Protein AF-A0A839IZJ7-F1 (afdb_monomer_lite)

InterPro domains:
  IPR011763 Acetyl-coenzyme A carboxyltransferase, C-terminal [PS50989] (2-110)
  IPR029045 ClpP/crotonase-like domain superfamily [SSF52096] (12-110)
  IPR034733 Acetyl-coenzyme A carboxylase carboxyl transferase subunit beta [PF01039] (9-110)
  IPR051047 Acyl-CoA Carboxylase Beta Subunit [PTHR43842] (7-110)

pLDDT: mean 93.61, std 7.66, range [45.16, 98.75]

Foldseek 3Di:
DDDDDDDQVQPVCQCDPDVLDFGFVVSVVCSQFDHPFWDWDPCVWPVQWTWTWGHHPNAIAIEIEGGCVPPHSADEPRSCVVVVVRVVVCVVVVHHYDYYDDYPYHDDDD

Structure (mmCIF, N/CA/C/O backbone):
data_AF-A0A839IZJ7-F1
#
_entry.id   AF-A0A839IZJ7-F1
#
loop_
_atom_site.group_PDB
_atom_site.id
_atom_site.type_symbol
_atom_site.label_atom_id
_atom_site.label_alt_id
_atom_site.label_comp_id
_atom_site.label_asym_id
_atom_site.label_entity_id
_atom_site.label_seq_id
_atom_site.pdbx_PDB_ins_code
_atom_site.Cartn_x
_atom_site.Cartn_y
_atom_site.Cartn_z
_atom_site.occupancy
_atom_site.B_iso_or_equiv
_atom_site.auth_seq_id
_atom_site.auth_comp_id
_atom_site.auth_asym_id
_atom_site.auth_atom_id
_atom_site.pdbx_PDB_model_num
ATOM 1 N N . TYR A 1 1 ? -19.336 -1.640 15.349 1.00 62.22 1 TYR A N 1
ATOM 2 C CA . TYR A 1 1 ? -19.255 -2.152 13.976 1.00 62.22 1 TYR A CA 1
ATOM 3 C C . TYR A 1 1 ? -20.276 -3.258 13.886 1.00 62.22 1 TYR A C 1
ATOM 5 O O . TYR A 1 1 ? -20.143 -4.237 14.617 1.00 62.22 1 TYR A O 1
ATOM 13 N N . GLU A 1 2 ? -21.334 -3.026 13.125 1.00 71.06 2 GLU A N 1
ATOM 14 C CA . GLU A 1 2 ? -22.333 -4.044 12.810 1.00 71.06 2 GLU A CA 1
ATOM 15 C C . GLU A 1 2 ? -21.932 -4.652 11.467 1.00 71.06 2 GLU A C 1
ATOM 17 O O . GLU A 1 2 ? -21.450 -3.939 10.590 1.00 71.06 2 GLU A O 1
ATOM 22 N N . ILE A 1 3 ? -22.000 -5.979 11.364 1.00 77.44 3 ILE A N 1
ATOM 23 C CA . ILE A 1 3 ? -21.635 -6.686 10.136 1.00 77.44 3 ILE A CA 1
ATOM 24 C C . ILE A 1 3 ? -22.841 -6.589 9.211 1.00 77.44 3 ILE A C 1
ATOM 26 O O . ILE A 1 3 ? -23.864 -7.221 9.471 1.00 77.44 3 ILE A O 1
ATOM 30 N N . GLU A 1 4 ? -22.703 -5.801 8.156 1.00 83.31 4 GLU A N 1
ATOM 31 C CA . GLU A 1 4 ? -23.702 -5.617 7.108 1.00 83.31 4 GLU A CA 1
ATOM 32 C C . GLU A 1 4 ? -23.033 -5.748 5.737 1.00 83.31 4 GLU A C 1
ATOM 34 O O . GLU A 1 4 ? -21.807 -5.654 5.622 1.00 83.31 4 GLU A O 1
ATOM 39 N N . ASP A 1 5 ? -23.840 -5.974 4.701 1.00 83.44 5 ASP A N 1
ATOM 40 C CA . ASP A 1 5 ? -23.353 -5.939 3.326 1.00 83.44 5 ASP A CA 1
ATOM 41 C C . ASP A 1 5 ? -23.027 -4.491 2.952 1.00 83.44 5 ASP A C 1
ATOM 43 O O . ASP A 1 5 ? -23.908 -3.638 2.827 1.00 83.44 5 ASP A O 1
ATOM 47 N N . GLU A 1 6 ? -21.740 -4.215 2.778 1.00 84.75 6 GLU A N 1
ATOM 48 C CA . GLU A 1 6 ? -21.238 -2.898 2.421 1.00 84.75 6 GLU A CA 1
ATOM 49 C C . GLU A 1 6 ? -20.805 -2.879 0.953 1.00 84.75 6 GLU A C 1
ATOM 51 O O . GLU A 1 6 ? -19.957 -3.664 0.525 1.00 84.75 6 GLU A O 1
ATOM 56 N N . VAL A 1 7 ? -21.379 -1.959 0.176 1.00 89.19 7 VAL A N 1
ATOM 57 C CA . VAL A 1 7 ? -21.048 -1.769 -1.240 1.00 89.19 7 VAL A CA 1
ATOM 58 C C . VAL A 1 7 ? -20.359 -0.423 -1.419 1.00 89.19 7 VAL A C 1
ATOM 60 O O . VAL A 1 7 ? -20.806 0.601 -0.902 1.00 89.19 7 VAL A O 1
ATOM 63 N N . ARG A 1 8 ? -19.252 -0.424 -2.164 1.00 89.50 8 ARG A N 1
ATOM 64 C CA . ARG A 1 8 ? -18.468 0.771 -2.487 1.00 89.50 8 ARG A CA 1
ATOM 65 C C . ARG A 1 8 ? -18.495 0.993 -3.993 1.00 89.50 8 ARG A C 1
ATOM 67 O O . ARG A 1 8 ? -17.544 0.643 -4.684 1.00 89.50 8 ARG A O 1
ATOM 74 N N . ASP A 1 9 ? -19.573 1.598 -4.490 1.00 90.81 9 ASP A N 1
ATOM 75 C CA . ASP A 1 9 ? -19.783 1.815 -5.932 1.00 90.81 9 ASP A CA 1
ATOM 76 C C . ASP A 1 9 ? -18.605 2.536 -6.603 1.00 90.81 9 ASP A C 1
ATOM 78 O O . ASP A 1 9 ? -18.254 2.219 -7.735 1.00 90.81 9 ASP A O 1
ATOM 82 N N . VAL A 1 10 ? -17.936 3.435 -5.868 1.00 87.44 10 VAL A N 1
ATOM 83 C CA . VAL A 1 10 ? -16.735 4.171 -6.306 1.00 87.44 10 VAL A CA 1
ATOM 84 C C . VAL A 1 10 ? -15.575 3.268 -6.750 1.00 87.44 10 VAL A C 1
ATOM 86 O O . VAL A 1 10 ? -14.743 3.696 -7.543 1.00 87.44 10 VAL A O 1
ATOM 89 N N . LEU A 1 11 ? -15.513 2.022 -6.271 1.00 92.94 11 LEU A N 1
ATOM 90 C CA . LEU A 1 11 ? -14.468 1.066 -6.644 1.00 92.94 11 LEU A CA 1
ATOM 91 C C . LEU A 1 11 ? -14.795 0.276 -7.920 1.00 92.94 11 LEU A C 1
ATOM 93 O O . LEU A 1 11 ? -13.912 -0.400 -8.441 1.00 92.94 11 LEU A O 1
ATOM 97 N N . SER A 1 12 ? -16.028 0.347 -8.430 1.00 92.75 12 SER A N 1
ATOM 98 C CA . SER A 1 12 ? -16.485 -0.496 -9.549 1.00 92.75 12 SER A CA 1
ATOM 99 C C . SER A 1 12 ? -15.743 -0.209 -10.855 1.00 92.75 12 SER A C 1
ATOM 101 O O . SER A 1 12 ? -15.480 -1.131 -11.620 1.00 92.75 12 SER A O 1
ATOM 103 N N . ASP A 1 13 ? -15.362 1.053 -11.071 1.00 91.88 13 ASP A N 1
ATOM 104 C CA . ASP A 1 13 ? -14.785 1.539 -12.331 1.00 91.88 13 ASP A CA 1
ATOM 105 C C . ASP A 1 13 ? -13.318 1.992 -12.185 1.00 91.88 13 ASP A C 1
ATOM 107 O O . ASP A 1 13 ? -12.771 2.664 -13.062 1.00 91.88 13 ASP A O 1
ATOM 111 N N . ILE A 1 14 ? -12.668 1.664 -11.059 1.00 93.81 14 ILE A N 1
ATOM 112 C CA . ILE A 1 14 ? -11.318 2.160 -10.741 1.00 93.81 14 ILE A CA 1
ATOM 113 C C . ILE A 1 14 ? -10.229 1.513 -11.604 1.00 93.81 14 ILE A C 1
ATOM 115 O O . ILE A 1 14 ? -9.239 2.157 -11.952 1.00 93.81 14 ILE A O 1
ATOM 119 N N . VAL A 1 15 ? -10.419 0.241 -11.969 1.00 92.81 15 VAL A N 1
ATOM 120 C CA . VAL A 1 15 ? -9.505 -0.500 -12.841 1.00 92.81 15 VAL A CA 1
ATOM 121 C C . VAL A 1 15 ? -9.874 -0.190 -14.292 1.00 92.81 15 VAL A C 1
ATOM 123 O O . VAL A 1 15 ? -10.980 -0.521 -14.715 1.00 92.81 15 VAL A O 1
ATOM 126 N N . PRO A 1 16 ? -8.980 0.421 -15.088 1.00 93.25 16 PRO A N 1
ATOM 127 C CA . PRO A 1 16 ? -9.306 0.777 -16.461 1.00 93.25 16 PRO A CA 1
ATOM 128 C C . PRO A 1 16 ? -9.445 -0.446 -17.375 1.00 93.25 16 PRO A C 1
ATOM 130 O O . PRO A 1 16 ? -8.646 -1.376 -17.298 1.00 93.25 16 PRO A O 1
ATOM 133 N N . ASP A 1 17 ? -10.356 -0.377 -18.352 1.00 94.06 17 ASP A N 1
ATOM 134 C CA . ASP A 1 17 ? -10.501 -1.417 -19.388 1.00 94.06 17 ASP A CA 1
ATOM 135 C C . ASP A 1 17 ? -9.228 -1.617 -20.230 1.00 94.06 17 ASP A C 1
ATOM 137 O O . ASP A 1 17 ? -8.953 -2.704 -20.739 1.00 94.06 17 ASP A O 1
ATOM 141 N N . ASN A 1 18 ? -8.450 -0.545 -20.428 1.00 93.62 18 ASN A N 1
ATOM 142 C CA . ASN A 1 18 ? -7.179 -0.614 -21.141 1.00 93.62 18 ASN A CA 1
ATOM 143 C C . ASN A 1 18 ? -6.068 -1.059 -20.174 1.00 93.62 18 ASN A C 1
ATOM 145 O O . ASN A 1 18 ? -5.693 -0.263 -19.312 1.00 93.62 18 ASN A O 1
ATOM 149 N N . PRO A 1 19 ? -5.442 -2.234 -20.375 1.00 89.88 19 PRO A N 1
ATOM 150 C CA . PRO A 1 19 ? -4.442 -2.779 -19.453 1.00 89.88 19 PRO A CA 1
ATOM 151 C C . PRO A 1 19 ? -3.149 -1.954 -19.375 1.00 89.88 19 PRO A C 1
ATOM 153 O O . PRO A 1 19 ? -2.354 -2.140 -18.463 1.00 89.88 19 PRO A O 1
ATOM 156 N N . ASN A 1 20 ? -2.914 -1.045 -20.328 1.00 89.94 20 ASN A N 1
ATOM 157 C CA . ASN A 1 20 ? -1.749 -0.156 -20.318 1.00 89.94 20 ASN A CA 1
ATOM 158 C C . ASN A 1 20 ? -2.015 1.175 -19.603 1.00 89.94 20 ASN A C 1
ATOM 160 O O . ASN A 1 20 ? -1.108 2.004 -19.501 1.00 89.94 20 ASN A O 1
ATOM 164 N N . LYS A 1 21 ? -3.255 1.430 -19.170 1.00 93.06 21 LYS A N 1
ATOM 165 C CA . LYS A 1 21 ? -3.611 2.653 -18.454 1.00 93.06 21 LYS A CA 1
ATOM 166 C C . LYS A 1 21 ? -3.494 2.388 -16.945 1.00 93.06 21 LYS A C 1
ATOM 168 O O . LYS A 1 21 ? -4.238 1.553 -16.442 1.00 93.06 21 LYS A O 1
ATOM 173 N N . PRO A 1 22 ? -2.597 3.081 -16.220 1.00 94.81 22 PRO A N 1
ATOM 174 C CA . PRO A 1 22 ? -2.511 2.944 -14.770 1.00 94.81 22 PRO A CA 1
ATOM 175 C C . PRO A 1 22 ? -3.690 3.644 -14.077 1.00 94.81 22 PRO A C 1
ATOM 177 O O . PRO A 1 22 ? -4.346 4.510 -14.665 1.00 94.81 22 PRO A O 1
ATOM 180 N N . TYR A 1 23 ? -3.905 3.302 -12.810 1.00 95.81 23 TYR A N 1
ATOM 181 C CA . TYR A 1 23 ? -4.832 3.957 -11.884 1.00 95.81 23 TYR A CA 1
ATOM 182 C C . TYR A 1 23 ? -4.117 4.262 -10.565 1.00 95.81 23 TYR A C 1
ATOM 184 O O . TYR A 1 23 ? -3.060 3.687 -10.285 1.00 95.81 23 TYR A O 1
ATOM 192 N N . ASP A 1 24 ? -4.680 5.170 -9.767 1.00 96.44 24 ASP A N 1
ATOM 193 C CA . ASP A 1 24 ? -4.100 5.538 -8.481 1.00 96.44 24 ASP A CA 1
ATOM 194 C C . ASP A 1 24 ? -4.535 4.557 -7.386 1.00 96.44 24 ASP A C 1
ATOM 196 O O . ASP A 1 24 ? -5.695 4.517 -6.975 1.00 96.44 24 ASP A O 1
ATOM 200 N N . MET A 1 25 ? -3.588 3.790 -6.850 1.00 97.56 25 MET A N 1
ATOM 201 C CA . MET A 1 25 ? -3.866 2.885 -5.732 1.00 97.56 25 MET A CA 1
ATOM 202 C C . MET A 1 25 ? -4.307 3.624 -4.449 1.00 97.56 25 MET A C 1
ATOM 204 O O . MET A 1 25 ? -4.945 3.022 -3.584 1.00 97.56 25 MET A O 1
ATOM 208 N N . HIS A 1 26 ? -4.048 4.931 -4.316 1.00 97.50 26 HIS A N 1
ATOM 209 C CA . HIS A 1 26 ? -4.595 5.724 -3.208 1.00 97.50 26 HIS A CA 1
ATOM 210 C C . HIS A 1 26 ? -6.122 5.815 -3.244 1.00 97.50 26 HIS A C 1
ATOM 212 O O . HIS A 1 26 ? -6.748 5.854 -2.183 1.00 97.50 26 HIS A O 1
ATOM 218 N N . GLU A 1 27 ? -6.730 5.824 -4.432 1.00 96.44 27 GLU A N 1
ATOM 219 C CA . GLU A 1 27 ? -8.187 5.836 -4.579 1.00 96.44 27 GLU A CA 1
ATOM 220 C C . GLU A 1 27 ? -8.785 4.507 -4.097 1.00 96.44 27 GLU A C 1
ATOM 222 O O . GLU A 1 27 ? -9.764 4.508 -3.348 1.00 96.44 27 GLU A O 1
ATOM 227 N N . VAL A 1 28 ? -8.132 3.379 -4.412 1.00 97.12 28 VAL A N 1
ATOM 228 C CA . VAL A 1 28 ? -8.527 2.049 -3.914 1.00 97.12 28 VAL A CA 1
ATOM 229 C C . VAL A 1 28 ? -8.427 1.999 -2.392 1.00 97.12 28 VAL A C 1
ATOM 231 O O . VAL A 1 28 ? -9.375 1.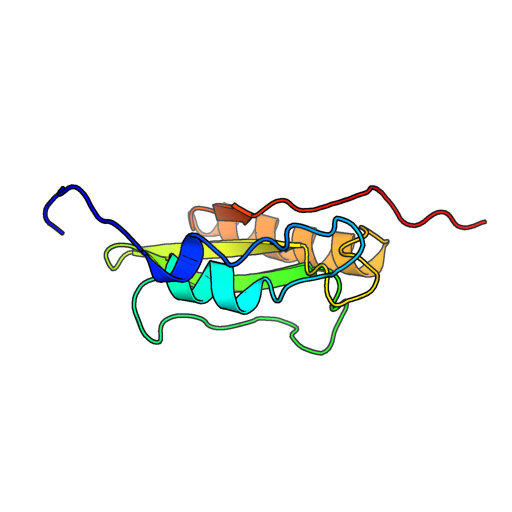595 -1.720 1.00 97.12 28 VAL A O 1
ATOM 234 N N . ILE A 1 29 ? -7.296 2.448 -1.837 1.00 97.44 29 ILE A N 1
ATOM 235 C CA . ILE A 1 29 ? -7.087 2.518 -0.385 1.00 97.44 29 ILE A CA 1
ATOM 236 C C . ILE A 1 29 ? -8.199 3.347 0.263 1.00 97.44 29 ILE A C 1
ATOM 238 O O . ILE A 1 29 ? -8.845 2.869 1.194 1.00 97.44 29 ILE A O 1
ATOM 242 N N . SER A 1 30 ? -8.463 4.547 -0.258 1.00 96.31 30 SER A N 1
ATOM 243 C CA . SER A 1 30 ? -9.473 5.470 0.277 1.00 96.31 30 SER A CA 1
ATOM 244 C C . SER A 1 30 ? -10.896 4.908 0.204 1.00 96.31 30 SER A C 1
ATOM 246 O O . SER A 1 30 ? -11.714 5.208 1.070 1.00 96.31 30 SER A O 1
ATOM 248 N N . GLY A 1 31 ? -11.196 4.073 -0.795 1.00 95.31 31 GLY A N 1
ATOM 249 C CA . GLY A 1 31 ? -12.491 3.404 -0.918 1.00 95.31 31 GLY A CA 1
ATOM 250 C C . GLY A 1 31 ? -12.712 2.251 0.069 1.00 95.31 31 GLY A C 1
ATOM 251 O O . GLY A 1 31 ? -13.867 1.915 0.322 1.00 95.31 31 GLY A O 1
ATOM 252 N N . ILE A 1 32 ? -11.644 1.672 0.636 1.00 95.19 32 ILE A N 1
ATOM 253 C CA . ILE A 1 32 ? -11.698 0.507 1.544 1.00 95.19 32 ILE A CA 1
ATOM 254 C C . ILE A 1 32 ? -11.651 0.911 3.024 1.00 95.19 32 ILE A C 1
ATOM 2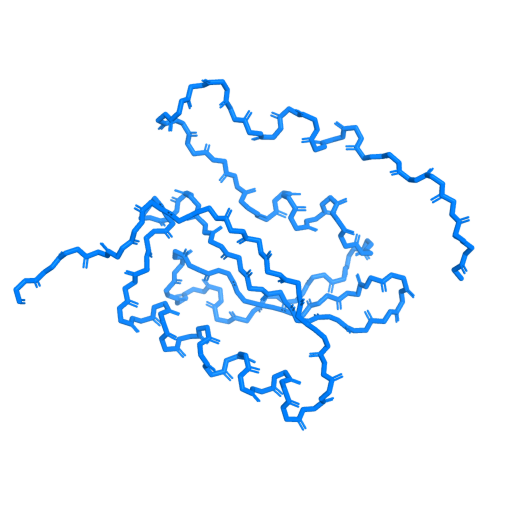56 O O . ILE A 1 32 ? -12.302 0.289 3.861 1.00 95.19 32 ILE A O 1
ATOM 260 N N . ILE A 1 33 ? -10.836 1.905 3.368 1.00 96.50 33 ILE A N 1
ATOM 261 C CA . ILE A 1 33 ? -10.562 2.256 4.767 1.00 96.50 33 ILE A CA 1
ATOM 262 C C . ILE A 1 33 ? -11.667 3.122 5.387 1.00 96.50 33 ILE A C 1
ATOM 264 O O . ILE A 1 33 ? -12.509 3.702 4.699 1.00 96.50 33 ILE A O 1
ATOM 268 N N . ASP A 1 34 ? -11.614 3.276 6.710 1.00 95.06 34 ASP A N 1
ATOM 269 C CA . ASP A 1 34 ? -12.408 4.275 7.419 1.00 95.06 34 ASP A CA 1
ATOM 270 C C . ASP A 1 34 ? -12.027 5.692 6.935 1.00 95.06 34 ASP A C 1
ATOM 272 O O . ASP A 1 34 ? -10.849 5.989 6.701 1.00 95.06 34 ASP A O 1
ATOM 276 N N . VAL A 1 35 ? -13.021 6.579 6.828 1.00 94.06 35 VAL A N 1
ATOM 277 C CA . VAL A 1 35 ? -12.868 7.956 6.318 1.00 94.06 35 VAL A CA 1
ATOM 278 C C . VAL A 1 35 ? -11.752 8.714 7.050 1.00 94.06 35 VAL A C 1
ATOM 280 O O . VAL A 1 35 ? -11.629 8.625 8.273 1.00 94.06 35 VAL A O 1
ATOM 283 N N . ASP A 1 36 ? -10.940 9.453 6.286 1.00 94.00 36 ASP A N 1
ATOM 284 C CA . ASP A 1 36 ? -9.837 10.303 6.763 1.00 94.00 36 ASP A CA 1
ATOM 285 C C . ASP A 1 36 ? -8.818 9.594 7.678 1.00 94.00 36 ASP A C 1
ATOM 287 O O . ASP A 1 36 ? -8.173 10.221 8.523 1.00 94.00 36 ASP A O 1
ATOM 291 N N . SER A 1 37 ? -8.654 8.273 7.529 1.00 97.62 37 SER A N 1
ATOM 292 C CA . SER A 1 37 ? -7.784 7.485 8.413 1.00 97.62 37 SER A CA 1
ATOM 293 C C . SER A 1 37 ? -6.399 7.161 7.848 1.00 97.62 37 SER A C 1
ATOM 295 O O . SER A 1 37 ? -5.552 6.682 8.605 1.00 97.62 37 SER A O 1
ATOM 297 N N . PHE A 1 38 ? -6.141 7.413 6.559 1.00 98.44 38 PHE A N 1
ATOM 298 C CA . PHE A 1 38 ? -4.868 7.042 5.943 1.00 98.44 38 PHE A CA 1
ATOM 299 C C . PHE A 1 38 ? -3.723 7.956 6.379 1.00 98.44 38 PHE A C 1
ATOM 301 O O . PHE A 1 38 ? -3.772 9.174 6.218 1.00 98.44 38 PHE A O 1
ATOM 308 N N . TYR A 1 39 ? -2.649 7.346 6.867 1.00 98.25 39 TYR A N 1
ATOM 309 C CA . TYR A 1 39 ? -1.395 8.003 7.189 1.00 98.25 39 TYR A CA 1
ATOM 310 C C . TYR A 1 39 ? -0.249 7.302 6.460 1.00 98.25 39 TYR A C 1
ATOM 312 O O . TYR A 1 39 ? 0.251 6.256 6.889 1.00 98.25 39 TYR A O 1
ATOM 320 N N . GLU A 1 40 ? 0.154 7.882 5.333 1.00 98.38 40 GLU A N 1
ATOM 321 C CA . GLU A 1 40 ? 1.200 7.333 4.477 1.00 98.38 40 GLU A CA 1
ATOM 322 C C . GLU A 1 40 ? 2.599 7.526 5.082 1.00 98.38 40 GLU A C 1
ATOM 324 O O . GLU A 1 40 ? 2.943 8.583 5.616 1.00 98.38 40 GLU A O 1
ATOM 329 N N . ILE A 1 41 ? 3.437 6.497 4.970 1.00 98.06 41 ILE A N 1
ATOM 330 C CA . ILE A 1 41 ? 4.813 6.484 5.458 1.00 98.06 41 ILE A CA 1
ATOM 331 C C . ILE A 1 41 ? 5.770 6.408 4.266 1.00 98.06 41 ILE A C 1
ATOM 333 O O . ILE A 1 41 ? 5.624 5.575 3.373 1.00 98.06 41 ILE A O 1
ATOM 337 N N . HIS A 1 42 ? 6.813 7.245 4.288 1.00 97.06 42 HIS A N 1
ATOM 338 C CA . HIS A 1 42 ? 7.802 7.334 3.207 1.00 97.06 42 HIS A CA 1
ATOM 339 C C . HIS A 1 42 ? 7.173 7.654 1.837 1.00 97.06 42 HIS A C 1
ATOM 341 O O . HIS A 1 42 ? 7.574 7.059 0.838 1.00 97.06 42 HIS A O 1
ATOM 347 N N . LYS A 1 43 ? 6.199 8.574 1.798 1.00 96.25 43 LYS A N 1
ATOM 348 C CA . LYS A 1 43 ? 5.493 8.989 0.576 1.00 96.25 43 LYS A CA 1
ATOM 349 C C . LYS A 1 43 ? 6.446 9.322 -0.577 1.00 96.25 43 LYS A C 1
ATOM 351 O O . LYS A 1 43 ? 6.360 8.719 -1.635 1.00 96.25 43 LYS A O 1
ATOM 356 N N . ASP A 1 44 ? 7.447 10.159 -0.316 1.00 96.44 44 ASP A N 1
ATOM 357 C CA . ASP A 1 44 ? 8.396 10.630 -1.340 1.00 96.44 44 ASP A CA 1
ATOM 358 C C . ASP A 1 44 ? 9.607 9.685 -1.545 1.00 96.44 44 ASP A C 1
ATOM 360 O O . ASP A 1 44 ? 10.676 10.098 -1.997 1.00 96.44 44 ASP A O 1
ATOM 364 N N . TYR A 1 45 ? 9.504 8.410 -1.144 1.00 97.19 45 TYR A N 1
ATOM 365 C CA . TYR A 1 45 ? 10.572 7.415 -1.306 1.00 97.19 45 TYR A CA 1
ATOM 366 C C . TYR A 1 45 ? 10.028 6.078 -1.803 1.00 97.19 45 TYR A C 1
ATOM 368 O O . TYR A 1 45 ? 9.144 5.484 -1.185 1.00 97.19 45 TYR A O 1
ATOM 376 N N . ALA A 1 46 ? 10.641 5.555 -2.872 1.00 95.44 46 ALA A N 1
ATOM 377 C CA . ALA A 1 46 ? 10.256 4.294 -3.507 1.00 95.44 46 ALA A CA 1
ATOM 378 C C . ALA A 1 46 ? 8.750 4.241 -3.827 1.00 95.44 46 ALA A C 1
ATOM 380 O O . ALA A 1 46 ? 8.038 3.347 -3.376 1.00 95.44 46 ALA A O 1
ATOM 381 N N . GLU A 1 47 ? 8.294 5.223 -4.606 1.00 96.50 47 GLU A N 1
ATOM 382 C CA . GLU A 1 47 ? 6.883 5.504 -4.912 1.00 96.50 47 GLU A CA 1
ATOM 383 C C . GLU A 1 47 ? 6.137 4.358 -5.617 1.00 96.50 47 GLU A C 1
ATOM 385 O O . GLU A 1 47 ? 4.914 4.355 -5.608 1.00 96.50 47 GLU A O 1
ATOM 390 N N . SER A 1 48 ? 6.831 3.345 -6.163 1.00 95.88 48 SER A N 1
ATOM 391 C CA . SER A 1 48 ? 6.188 2.148 -6.741 1.00 95.88 48 SER A CA 1
ATOM 392 C C . SER A 1 48 ? 5.502 1.246 -5.707 1.00 95.88 48 SER A C 1
ATOM 394 O O . SER A 1 48 ? 4.763 0.333 -6.080 1.00 95.88 48 SER A O 1
ATOM 396 N N . ILE A 1 49 ? 5.734 1.493 -4.411 1.00 98.06 49 ILE A N 1
ATOM 397 C CA . ILE A 1 49 ? 5.023 0.847 -3.310 1.00 98.06 49 ILE A CA 1
ATOM 398 C C . ILE A 1 49 ? 4.581 1.873 -2.266 1.00 98.06 49 ILE A C 1
ATOM 400 O O . ILE A 1 49 ? 5.367 2.695 -1.783 1.00 98.06 49 ILE A O 1
ATOM 404 N N . ILE A 1 50 ? 3.322 1.776 -1.875 1.00 98.62 50 ILE A N 1
ATOM 405 C CA . ILE A 1 50 ? 2.693 2.551 -0.816 1.00 98.62 50 ILE A CA 1
ATOM 406 C C . ILE A 1 50 ? 2.766 1.724 0.462 1.00 98.62 50 ILE A C 1
ATOM 408 O O . ILE A 1 50 ? 2.481 0.523 0.462 1.00 98.62 50 ILE A O 1
ATOM 412 N N . VAL A 1 51 ? 3.151 2.369 1.562 1.00 98.75 51 VAL A N 1
ATOM 413 C CA . VAL A 1 51 ? 3.007 1.801 2.903 1.00 98.75 51 VAL A CA 1
ATOM 414 C C . VAL A 1 51 ? 2.444 2.858 3.837 1.00 98.75 51 VAL A C 1
ATOM 416 O O . VAL A 1 51 ? 2.788 4.032 3.724 1.00 98.75 51 VAL A O 1
ATOM 419 N N . GLY A 1 52 ? 1.587 2.465 4.766 1.00 98.56 52 GLY A N 1
ATOM 420 C CA . GLY A 1 52 ? 0.943 3.423 5.656 1.00 98.56 52 GLY A CA 1
ATOM 421 C C . GLY A 1 52 ? 0.020 2.759 6.656 1.00 98.56 52 GLY A C 1
ATOM 422 O O . GLY A 1 52 ? -0.249 1.564 6.570 1.00 98.56 52 GLY A O 1
ATOM 423 N N . PHE A 1 53 ? -0.463 3.534 7.614 1.00 98.69 53 PHE A N 1
ATOM 424 C CA . PHE A 1 53 ? -1.459 3.072 8.574 1.00 98.69 53 PHE A CA 1
ATOM 425 C C . PHE A 1 53 ? -2.835 3.601 8.196 1.00 98.69 53 PHE A C 1
ATOM 427 O O . PHE A 1 53 ? -2.953 4.704 7.674 1.00 98.69 53 PHE A O 1
ATOM 434 N N . ALA A 1 54 ? -3.867 2.825 8.486 1.00 98.56 54 ALA A N 1
ATOM 435 C CA . ALA A 1 54 ? -5.252 3.254 8.383 1.00 98.56 54 ALA A CA 1
ATOM 436 C C . ALA A 1 54 ? -6.080 2.645 9.514 1.00 98.56 54 ALA A C 1
ATOM 438 O O . ALA A 1 54 ? -5.561 1.902 10.361 1.00 98.56 54 ALA A O 1
ATOM 439 N N . ARG A 1 55 ? -7.380 2.938 9.515 1.00 97.69 55 ARG A N 1
ATOM 440 C CA . ARG A 1 55 ? -8.356 2.194 10.308 1.00 97.69 55 ARG A CA 1
ATOM 441 C C . ARG A 1 55 ? -9.340 1.466 9.408 1.00 97.69 55 ARG A C 1
ATOM 443 O O . ARG A 1 55 ? -9.674 1.951 8.333 1.00 97.69 55 ARG A O 1
ATOM 450 N N . LEU A 1 56 ? -9.777 0.302 9.866 1.00 94.44 56 LEU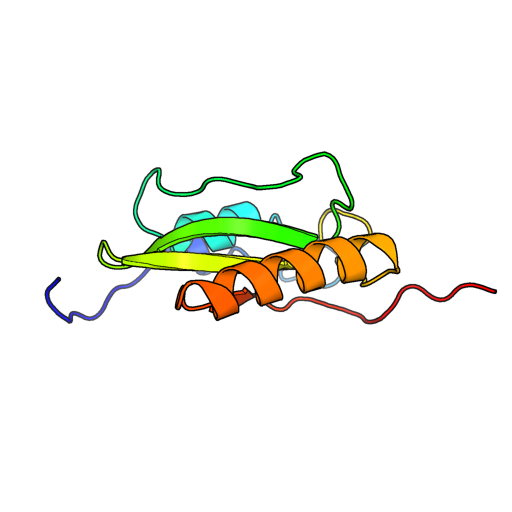 A N 1
ATOM 451 C CA . LEU A 1 56 ? -10.868 -0.452 9.264 1.00 94.44 56 LEU A CA 1
ATOM 452 C C . LEU A 1 56 ? -11.756 -0.978 10.390 1.00 94.44 56 LEU A C 1
ATOM 454 O O . LEU A 1 56 ? -11.279 -1.674 11.297 1.00 94.44 56 LEU A O 1
ATOM 458 N N . GLY A 1 57 ? -13.025 -0.573 10.394 1.00 92.06 57 GLY A N 1
ATOM 459 C CA . GLY A 1 57 ? -13.944 -0.884 11.491 1.00 92.06 57 GLY A CA 1
ATOM 460 C C . GLY A 1 57 ? -13.449 -0.349 12.843 1.00 92.06 57 GLY A C 1
ATOM 461 O O . GLY A 1 57 ? -13.634 -0.992 13.881 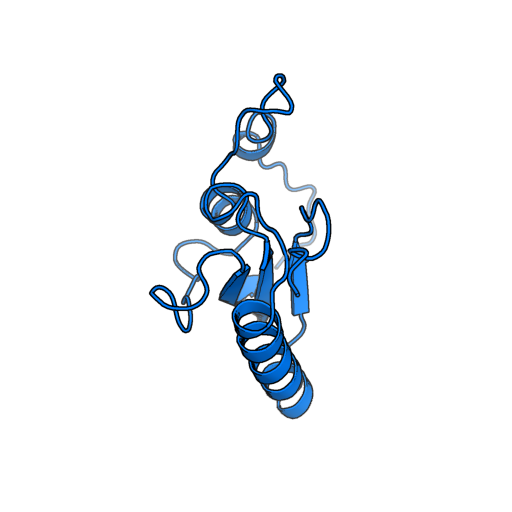1.00 92.06 57 GLY A O 1
ATOM 462 N N . GLY A 1 58 ? -12.749 0.791 12.836 1.00 94.19 58 GLY A N 1
ATOM 463 C CA . GLY A 1 58 ? -12.151 1.428 14.010 1.00 94.19 58 GLY A CA 1
ATOM 464 C C . GLY A 1 58 ? -10.858 0.783 14.524 1.00 94.19 58 GLY A C 1
ATOM 465 O O . GLY A 1 58 ? -10.303 1.257 15.518 1.00 94.19 58 GLY A O 1
ATOM 466 N N . ARG A 1 59 ? -10.352 -0.278 13.882 1.00 95.50 59 ARG A N 1
ATOM 467 C CA . ARG A 1 59 ? -9.114 -0.973 14.278 1.00 95.50 59 ARG A CA 1
ATOM 468 C C . ARG A 1 59 ? -7.950 -0.575 13.383 1.00 95.50 59 ARG A C 1
ATOM 470 O O . ARG A 1 59 ? -8.122 -0.445 12.178 1.00 95.50 59 ARG A O 1
ATOM 477 N N . SER A 1 60 ? -6.763 -0.410 13.965 1.00 97.69 60 SER 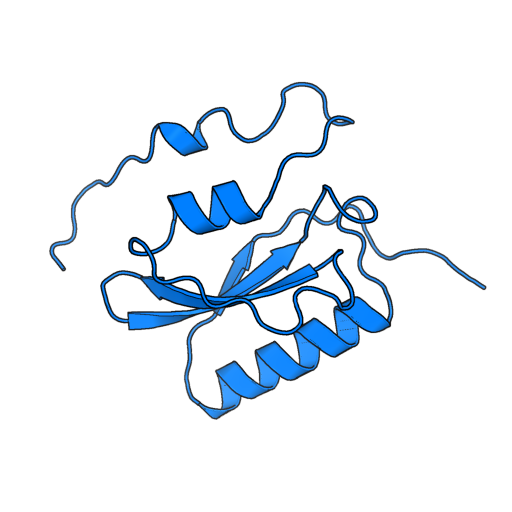A N 1
ATOM 478 C CA . SER A 1 60 ? -5.549 -0.097 13.205 1.00 97.69 60 SER A CA 1
ATOM 479 C C . SER A 1 60 ? -5.190 -1.224 12.238 1.00 97.69 60 SER A C 1
ATOM 481 O O . SER A 1 60 ? -5.172 -2.390 12.631 1.00 97.69 60 SER A O 1
ATOM 483 N N . VAL A 1 61 ? -4.840 -0.860 11.007 1.00 98.56 61 VAL A N 1
ATOM 484 C CA . VAL A 1 61 ? -4.344 -1.766 9.967 1.00 98.56 61 VAL A CA 1
ATOM 485 C C . VAL A 1 61 ? -3.134 -1.135 9.278 1.00 98.56 61 VAL A C 1
ATOM 487 O O . VAL A 1 61 ? -3.083 0.079 9.074 1.00 98.56 61 VAL A O 1
ATOM 490 N N . GLY A 1 62 ? -2.129 -1.946 8.962 1.00 98.69 62 GLY A N 1
ATOM 491 C CA . GLY A 1 62 ? -1.013 -1.558 8.109 1.00 98.69 62 GLY A CA 1
ATOM 492 C C . GLY A 1 62 ? -1.340 -1.887 6.658 1.00 98.69 62 GLY A C 1
ATOM 493 O O . GLY A 1 62 ? -1.805 -2.981 6.361 1.00 98.69 62 GLY A O 1
ATOM 494 N N . ILE A 1 63 ? -1.093 -0.955 5.750 1.00 98.75 63 ILE A N 1
ATOM 495 C CA . ILE A 1 63 ? -1.347 -1.116 4.320 1.00 98.75 63 ILE A CA 1
ATOM 496 C C . ILE A 1 63 ? -0.017 -1.276 3.601 1.00 98.75 63 ILE A C 1
ATOM 498 O O . ILE A 1 63 ? 0.924 -0.524 3.859 1.00 98.75 63 ILE A O 1
ATOM 502 N N . VAL A 1 64 ? 0.050 -2.248 2.695 1.00 98.56 64 VAL A N 1
ATOM 503 C CA . VAL A 1 64 ? 1.134 -2.401 1.720 1.00 98.56 64 VAL A CA 1
ATOM 504 C C . VAL A 1 64 ? 0.491 -2.561 0.351 1.00 98.56 64 VAL A C 1
ATOM 506 O O . VAL A 1 64 ? -0.266 -3.507 0.144 1.00 98.56 64 VAL A O 1
ATOM 509 N N . ALA A 1 65 ? 0.767 -1.645 -0.571 1.00 98.44 65 ALA A N 1
ATOM 510 C CA . ALA A 1 65 ? 0.083 -1.627 -1.857 1.00 98.44 65 ALA A CA 1
ATOM 511 C C . ALA A 1 65 ? 1.009 -1.230 -3.006 1.00 98.44 65 ALA A C 1
ATOM 513 O O . ALA A 1 65 ? 1.790 -0.290 -2.876 1.00 98.44 65 ALA A O 1
ATOM 514 N N . ASN A 1 66 ? 0.934 -1.926 -4.138 1.00 98.00 66 ASN A N 1
ATOM 515 C CA . ASN A 1 66 ? 1.647 -1.513 -5.349 1.00 98.00 66 ASN A CA 1
ATOM 516 C C . ASN A 1 66 ? 1.018 -0.245 -5.941 1.00 98.00 66 ASN A C 1
ATOM 518 O O . ASN A 1 66 ? -0.196 -0.095 -5.899 1.00 98.00 66 ASN A O 1
ATOM 522 N N . GLN A 1 67 ? 1.826 0.649 -6.514 1.00 97.31 67 GLN A N 1
ATOM 523 C CA . GLN A 1 67 ? 1.342 1.874 -7.161 1.00 97.31 67 GLN A CA 1
ATOM 524 C C . GLN A 1 67 ? 1.592 1.817 -8.677 1.00 97.31 67 GLN A C 1
ATOM 526 O O . GLN A 1 67 ? 2.710 2.115 -9.113 1.00 97.31 67 GLN A O 1
ATOM 531 N N . PRO A 1 68 ? 0.581 1.467 -9.498 1.00 95.31 68 PRO A N 1
ATOM 532 C CA . PRO A 1 68 ? 0.715 1.410 -10.954 1.00 95.31 68 PRO A CA 1
ATOM 533 C C . PRO A 1 68 ? 1.150 2.736 -11.590 1.00 95.31 68 PRO A C 1
ATOM 535 O O . PRO A 1 68 ? 1.867 2.727 -12.592 1.00 95.31 68 PRO A O 1
ATOM 538 N N . MET A 1 69 ? 0.795 3.888 -11.004 1.00 94.88 69 MET A N 1
ATOM 539 C CA . MET A 1 69 ? 1.221 5.199 -11.519 1.00 94.88 69 MET A CA 1
ATOM 540 C C . MET A 1 69 ? 2.726 5.466 -11.372 1.00 94.88 69 MET A C 1
ATOM 542 O O . MET A 1 69 ? 3.255 6.344 -12.052 1.00 94.88 69 MET A O 1
ATOM 546 N N . ALA A 1 70 ? 3.433 4.710 -10.527 1.00 92.38 70 ALA A N 1
ATOM 547 C CA . ALA A 1 70 ? 4.857 4.883 -10.272 1.00 92.38 70 ALA A CA 1
ATOM 548 C C . ALA A 1 70 ? 5.633 3.636 -10.709 1.00 92.38 70 ALA A C 1
ATOM 550 O O . ALA A 1 70 ? 5.539 2.568 -10.104 1.00 92.38 70 ALA A O 1
ATOM 551 N N . PHE A 1 71 ? 6.430 3.770 -11.773 1.00 89.06 71 PHE A N 1
ATOM 552 C CA . PHE A 1 71 ? 7.206 2.665 -12.355 1.00 89.06 71 PHE A CA 1
ATOM 553 C C . PHE A 1 71 ? 6.362 1.402 -12.639 1.00 89.06 71 PHE A C 1
ATOM 555 O O . PHE A 1 71 ? 6.859 0.289 -12.494 1.00 89.06 71 PHE A O 1
ATOM 562 N N . ALA A 1 72 ? 5.086 1.558 -13.017 1.00 87.44 72 ALA A N 1
ATOM 563 C CA . ALA A 1 72 ? 4.152 0.453 -13.264 1.00 87.44 72 ALA A CA 1
ATOM 564 C C . ALA A 1 72 ? 3.962 -0.506 -12.066 1.00 87.44 72 ALA A C 1
ATOM 566 O O . ALA A 1 72 ? 3.666 -1.680 -12.261 1.00 87.44 72 ALA A O 1
ATOM 567 N N . GLY A 1 73 ? 4.187 -0.048 -10.828 1.00 87.25 73 GLY A N 1
ATOM 568 C CA . GLY A 1 73 ? 4.022 -0.879 -9.628 1.00 87.25 73 GLY A CA 1
ATOM 569 C C . GLY A 1 73 ? 5.096 -1.957 -9.436 1.00 87.25 73 GLY A C 1
ATOM 570 O O . GLY A 1 73 ? 4.957 -2.815 -8.558 1.00 87.25 73 GLY A O 1
ATOM 571 N N . VAL A 1 74 ? 6.183 -1.930 -10.221 1.00 91.75 74 VAL A N 1
ATOM 572 C CA . VAL A 1 74 ? 7.262 -2.928 -10.134 1.00 91.75 74 VAL A CA 1
ATOM 573 C C . VAL A 1 74 ? 7.946 -2.924 -8.768 1.00 91.75 74 VAL A C 1
ATOM 575 O O . VAL A 1 74 ? 8.172 -1.882 -8.134 1.00 91.75 74 VAL A O 1
ATOM 578 N N . LEU A 1 75 ? 8.370 -4.111 -8.340 1.00 92.31 75 LEU A N 1
ATOM 579 C CA . LEU A 1 75 ? 9.206 -4.264 -7.157 1.00 92.31 75 LEU A CA 1
ATOM 580 C C . LEU A 1 75 ? 10.686 -4.107 -7.517 1.00 92.31 75 LEU A C 1
ATOM 582 O O . LEU A 1 75 ? 11.222 -4.786 -8.388 1.00 92.31 75 LEU A O 1
ATOM 586 N N . GLY A 1 76 ? 11.365 -3.215 -6.807 1.00 92.25 76 GLY A N 1
ATOM 587 C CA . GLY A 1 76 ? 12.806 -3.005 -6.881 1.00 92.25 76 GLY A CA 1
ATOM 588 C C . GLY A 1 76 ? 13.437 -3.101 -5.495 1.00 92.25 76 GLY A C 1
ATOM 589 O O . GLY A 1 76 ? 12.763 -3.354 -4.494 1.00 92.25 76 GLY A O 1
ATOM 590 N N . VAL A 1 77 ? 14.745 -2.858 -5.406 1.00 94.50 77 VAL A N 1
ATOM 591 C CA . VAL A 1 77 ? 15.490 -2.956 -4.136 1.00 94.50 77 VAL A CA 1
ATOM 592 C C . VAL A 1 77 ? 14.952 -1.981 -3.081 1.00 94.50 77 VAL A C 1
ATOM 594 O O . VAL A 1 77 ? 14.776 -2.356 -1.922 1.00 94.50 77 VAL A O 1
ATOM 597 N N . ASN A 1 78 ? 14.673 -0.734 -3.469 1.00 96.19 78 ASN A N 1
ATOM 598 C CA . ASN A 1 78 ? 14.223 0.304 -2.539 1.00 96.19 78 ASN A CA 1
ATOM 599 C C . ASN A 1 78 ? 12.781 0.076 -2.063 1.00 96.19 78 ASN A C 1
ATOM 601 O O . ASN A 1 78 ? 12.532 0.142 -0.859 1.00 96.19 78 ASN A O 1
ATOM 605 N N . SER A 1 79 ? 11.856 -0.269 -2.968 1.00 96.12 79 SER A N 1
ATOM 606 C CA . SER A 1 79 ? 10.476 -0.607 -2.595 1.00 96.12 79 SER A CA 1
ATOM 607 C C . SER A 1 79 ? 10.421 -1.871 -1.735 1.00 96.12 79 SER A C 1
ATOM 609 O O . SER A 1 79 ? 9.733 -1.886 -0.717 1.00 96.12 79 SER A O 1
ATOM 611 N N . SER A 1 80 ? 11.253 -2.875 -2.032 1.00 96.62 80 SER A N 1
ATOM 612 C CA . SER A 1 80 ? 11.378 -4.077 -1.194 1.00 96.62 80 SER A CA 1
ATOM 613 C C . SER A 1 80 ? 11.875 -3.752 0.218 1.00 96.62 80 SER A C 1
ATOM 615 O O . SER A 1 80 ? 11.302 -4.226 1.195 1.00 96.62 80 SER A O 1
ATOM 617 N N . LYS A 1 81 ? 12.907 -2.906 0.365 1.00 97.88 81 LYS A N 1
ATOM 618 C CA . LYS A 1 81 ? 13.407 -2.473 1.686 1.00 97.88 81 LYS A CA 1
ATOM 619 C C . LYS A 1 81 ? 12.360 -1.675 2.468 1.00 97.88 81 LYS A C 1
ATOM 621 O O . LYS A 1 81 ? 12.197 -1.918 3.666 1.00 97.88 81 LYS A O 1
ATOM 626 N N . LYS A 1 82 ? 11.658 -0.750 1.798 1.00 98.19 82 LYS A N 1
ATOM 627 C CA . LYS A 1 82 ? 10.561 0.054 2.365 1.00 98.19 82 LYS A CA 1
ATOM 628 C C . LYS A 1 82 ? 9.462 -0.855 2.919 1.00 98.19 82 LYS A C 1
ATOM 630 O O . LYS A 1 82 ? 9.181 -0.805 4.117 1.00 98.19 82 LYS A O 1
ATOM 635 N N . ALA A 1 83 ? 8.919 -1.737 2.080 1.00 98.06 83 ALA A N 1
ATOM 636 C CA . ALA A 1 83 ? 7.849 -2.654 2.462 1.00 98.06 83 ALA A CA 1
ATOM 637 C C . ALA A 1 83 ? 8.291 -3.652 3.541 1.00 98.06 83 ALA A C 1
ATOM 639 O O . ALA A 1 83 ? 7.604 -3.802 4.548 1.00 98.06 83 ALA A O 1
ATOM 640 N N . ALA A 1 84 ? 9.469 -4.271 3.409 1.00 98.25 84 ALA A N 1
ATOM 641 C CA . ALA A 1 84 ? 9.953 -5.258 4.374 1.00 98.25 84 ALA A CA 1
ATOM 642 C C . ALA A 1 84 ? 10.103 -4.679 5.788 1.00 98.25 84 ALA A C 1
ATOM 644 O O . ALA A 1 84 ? 9.714 -5.317 6.768 1.00 98.25 84 ALA A O 1
ATOM 645 N N . ARG A 1 85 ? 10.644 -3.459 5.923 1.00 98.38 85 ARG A N 1
ATOM 646 C CA . ARG A 1 85 ? 10.764 -2.809 7.237 1.00 98.38 85 ARG A CA 1
ATOM 647 C C . ARG A 1 85 ? 9.394 -2.489 7.831 1.00 98.38 85 ARG A C 1
ATOM 649 O O . ARG A 1 85 ? 9.209 -2.687 9.030 1.00 98.38 85 ARG A O 1
ATOM 656 N N . PHE A 1 86 ? 8.461 -2.018 7.007 1.00 98.69 86 PHE A N 1
ATOM 657 C CA . PHE A 1 86 ? 7.102 -1.702 7.433 1.00 98.69 86 PHE A CA 1
ATOM 658 C C . PHE A 1 86 ? 6.331 -2.951 7.891 1.00 98.69 86 PHE A C 1
ATOM 660 O O . PHE A 1 86 ? 5.763 -2.952 8.980 1.00 98.69 86 PHE A O 1
ATOM 667 N N . VAL A 1 87 ? 6.395 -4.042 7.121 1.00 98.62 87 VAL A N 1
ATOM 668 C CA . VAL A 1 87 ? 5.790 -5.340 7.468 1.00 98.62 87 VAL A CA 1
ATOM 669 C C . VAL A 1 87 ? 6.326 -5.851 8.802 1.00 98.62 87 VAL A C 1
ATOM 671 O O . VAL A 1 87 ? 5.543 -6.184 9.687 1.00 98.62 87 VAL A O 1
ATOM 674 N N . ARG A 1 88 ? 7.654 -5.839 8.994 1.00 98.69 88 ARG A N 1
ATOM 675 C CA . ARG A 1 88 ? 8.272 -6.255 10.264 1.00 98.69 88 ARG A CA 1
ATOM 676 C C . ARG A 1 88 ? 7.821 -5.401 11.445 1.00 98.69 88 ARG A C 1
ATOM 678 O O . ARG A 1 88 ? 7.650 -5.929 12.536 1.00 98.69 88 ARG A O 1
ATOM 685 N N . PHE A 1 89 ? 7.658 -4.094 11.241 1.00 98.69 89 PHE A N 1
ATOM 686 C CA . PHE A 1 89 ? 7.131 -3.212 12.276 1.00 98.69 89 PHE A CA 1
ATOM 687 C C . PHE A 1 89 ? 5.698 -3.606 12.646 1.00 98.69 89 PHE A C 1
ATOM 689 O O . PHE A 1 89 ? 5.418 -3.801 13.823 1.00 98.69 89 PHE A O 1
ATOM 696 N N . CYS A 1 90 ? 4.814 -3.775 11.660 1.00 98.50 90 CYS A N 1
ATOM 697 C CA . CYS A 1 90 ? 3.422 -4.154 11.908 1.00 98.50 90 CYS A CA 1
ATOM 698 C C . CYS A 1 90 ? 3.322 -5.483 12.669 1.00 98.50 90 CYS A C 1
ATOM 700 O O . CYS A 1 90 ? 2.631 -5.551 13.684 1.00 98.50 90 CYS A O 1
ATOM 702 N N . ASP A 1 91 ? 4.086 -6.488 12.238 1.00 98.38 91 ASP A N 1
ATOM 703 C CA . ASP A 1 91 ? 4.171 -7.803 12.881 1.00 98.38 91 ASP A CA 1
ATOM 704 C C . ASP A 1 91 ? 4.616 -7.702 14.353 1.00 98.38 91 ASP A C 1
ATOM 706 O O . ASP A 1 91 ? 3.942 -8.209 15.247 1.00 98.38 91 ASP A O 1
ATOM 710 N N . CYS A 1 92 ? 5.674 -6.932 14.642 1.00 98.50 92 CYS A N 1
ATOM 711 C CA . CYS A 1 92 ? 6.180 -6.731 16.009 1.00 98.50 92 CYS A CA 1
ATOM 712 C C . CYS A 1 92 ? 5.166 -6.085 16.971 1.00 98.50 92 CYS A 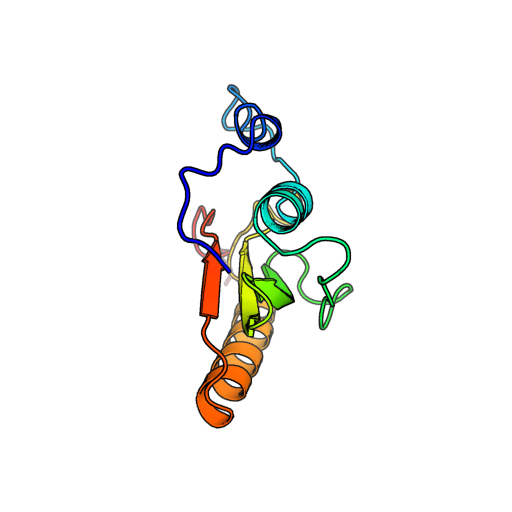C 1
ATOM 714 O O . CYS A 1 92 ? 5.295 -6.245 18.185 1.00 98.50 92 CYS A O 1
ATOM 716 N N . PHE A 1 93 ? 4.185 -5.342 16.453 1.00 98.31 93 PHE A N 1
ATOM 717 C CA . PHE A 1 93 ? 3.174 -4.644 17.251 1.00 98.31 93 PHE A CA 1
ATOM 718 C C . PHE A 1 93 ? 1.764 -5.224 17.084 1.00 98.31 93 PHE A C 1
ATOM 720 O O . PHE A 1 93 ? 0.803 -4.616 17.554 1.00 98.31 93 PHE A O 1
ATOM 727 N N . ASN A 1 94 ? 1.634 -6.411 16.479 1.00 97.88 94 ASN A N 1
ATOM 728 C CA . ASN A 1 94 ? 0.355 -7.087 16.241 1.00 97.88 94 ASN A CA 1
ATOM 729 C C . ASN A 1 94 ? -0.641 -6.229 15.439 1.00 97.88 94 ASN A C 1
ATOM 731 O O . ASN A 1 94 ? -1.851 -6.276 15.670 1.00 97.88 94 ASN A O 1
ATOM 735 N N . ILE A 1 95 ? -0.132 -5.417 14.511 1.00 98.50 95 ILE A N 1
ATOM 736 C CA . ILE A 1 95 ? -0.953 -4.635 13.589 1.00 98.50 95 ILE A CA 1
ATOM 737 C C . ILE A 1 95 ? -1.242 -5.526 12.371 1.00 98.50 95 ILE A C 1
ATOM 739 O O . ILE A 1 95 ? -0.295 -5.936 11.695 1.00 98.50 95 ILE A O 1
ATOM 743 N N . PRO A 1 96 ? -2.516 -5.842 12.071 1.00 98.31 96 PRO A N 1
ATOM 744 C CA . PRO A 1 96 ? -2.864 -6.638 10.900 1.00 98.31 96 PRO A CA 1
ATOM 745 C C . PRO A 1 96 ? -2.469 -5.915 9.610 1.00 98.31 96 PRO A C 1
ATOM 747 O O . PRO A 1 96 ? -2.430 -4.685 9.566 1.00 98.31 96 PRO A O 1
ATOM 750 N N . LEU A 1 97 ? -2.205 -6.683 8.555 1.00 98.25 97 LEU A N 1
ATOM 751 C CA . LEU A 1 97 ? -1.833 -6.153 7.247 1.00 98.25 97 LEU A CA 1
ATOM 752 C C . LEU A 1 97 ? -2.970 -6.319 6.237 1.00 98.25 97 LEU A C 1
ATOM 754 O O . LEU A 1 97 ? -3.508 -7.413 6.080 1.00 98.25 97 LEU A O 1
ATOM 758 N N . LEU A 1 98 ? -3.271 -5.242 5.517 1.00 98.12 98 LEU A N 1
ATOM 759 C CA . LEU A 1 98 ? -4.034 -5.246 4.275 1.00 98.12 98 LEU A CA 1
ATOM 760 C C . LEU A 1 98 ? -3.045 -5.090 3.116 1.00 98.12 98 LEU A C 1
ATOM 762 O O . LEU A 1 98 ? -2.330 -4.090 3.031 1.00 98.12 98 LEU A O 1
ATOM 766 N N . VAL A 1 99 ? -2.993 -6.090 2.239 1.00 98.19 99 VAL A N 1
ATOM 767 C CA . VAL A 1 99 ? -2.070 -6.113 1.100 1.00 98.19 99 VAL A CA 1
ATOM 768 C C . VAL A 1 99 ? -2.866 -5.992 -0.195 1.00 98.19 99 VAL A C 1
ATOM 770 O O . VAL A 1 99 ? -3.684 -6.862 -0.487 1.00 98.19 99 VAL A O 1
ATOM 773 N N . LEU A 1 100 ? -2.625 -4.926 -0.962 1.00 97.88 100 LEU A N 1
ATOM 774 C CA . LEU A 1 100 ? -3.267 -4.676 -2.257 1.00 97.88 100 LEU A CA 1
ATOM 775 C C . LEU A 1 100 ? -2.246 -4.908 -3.371 1.00 97.88 100 LEU A C 1
ATOM 777 O O . LEU A 1 100 ? -1.205 -4.252 -3.426 1.00 97.88 100 LEU A O 1
ATOM 781 N N . VAL A 1 101 ? -2.520 -5.887 -4.227 1.00 96.94 101 VAL A N 1
ATOM 782 C CA . VAL A 1 101 ? -1.524 -6.425 -5.154 1.00 96.94 101 VAL A CA 1
ATOM 783 C C . VAL A 1 101 ? -1.858 -6.021 -6.580 1.00 96.94 101 VAL A C 1
ATOM 785 O O . VAL A 1 101 ? -2.876 -6.440 -7.118 1.00 96.94 101 VAL A O 1
ATOM 788 N N . ASP A 1 102 ? -0.947 -5.270 -7.190 1.00 94.44 102 ASP A N 1
ATOM 789 C CA . ASP A 1 102 ? -0.922 -4.999 -8.628 1.00 94.44 102 ASP A CA 1
ATOM 790 C C . ASP A 1 102 ? 0.536 -4.866 -9.081 1.00 94.44 102 ASP A C 1
ATOM 792 O O . ASP A 1 102 ? 1.113 -3.781 -9.161 1.00 94.44 102 ASP A O 1
ATOM 796 N N . VAL A 1 103 ? 1.189 -6.019 -9.227 1.00 91.31 103 VAL A N 1
ATOM 797 C CA . VAL A 1 103 ? 2.622 -6.109 -9.504 1.00 91.31 103 VAL A CA 1
ATOM 798 C C . VAL A 1 103 ? 2.849 -6.886 -10.800 1.00 91.31 103 VAL A C 1
ATOM 800 O O . VAL A 1 103 ? 2.546 -8.079 -10.856 1.00 91.31 103 VAL A O 1
ATOM 803 N N . PRO A 1 104 ? 3.438 -6.270 -11.840 1.00 88.38 104 PRO A N 1
ATOM 804 C CA . PRO A 1 104 ? 3.770 -6.988 -13.071 1.00 88.38 104 PRO A CA 1
ATOM 805 C C . PRO A 1 104 ? 5.026 -7.861 -12.909 1.00 88.38 104 PRO A C 1
ATOM 807 O O . PRO A 1 104 ? 5.254 -8.786 -13.685 1.00 88.38 104 PRO A O 1
ATOM 810 N N . GLY A 1 105 ? 5.857 -7.575 -11.902 1.00 90.06 105 GLY A N 1
ATOM 811 C CA . GLY A 1 105 ? 7.061 -8.330 -11.575 1.00 90.06 105 GLY A CA 1
ATOM 812 C C . GLY A 1 105 ? 8.117 -7.487 -10.861 1.00 90.06 105 GLY A C 1
ATOM 813 O O . GLY A 1 105 ? 7.843 -6.405 -10.333 1.00 90.06 105 GLY A O 1
ATOM 814 N N . PHE A 1 106 ? 9.347 -7.997 -10.856 1.00 88.50 106 PHE A N 1
ATOM 815 C CA . PHE A 1 106 ? 10.516 -7.261 -10.380 1.00 88.50 106 PHE A CA 1
ATOM 816 C C . PHE A 1 106 ? 11.144 -6.449 -11.511 1.00 88.50 106 PHE A C 1
ATOM 818 O O . PHE A 1 106 ? 11.149 -6.884 -12.662 1.00 88.50 106 PHE A O 1
ATOM 825 N N . LEU A 1 107 ? 11.715 -5.293 -11.176 1.00 82.44 107 LEU A N 1
ATOM 826 C CA . LEU A 1 107 ? 12.481 -4.491 -12.124 1.00 82.44 107 LEU A CA 1
ATOM 827 C C . LEU A 1 107 ? 13.777 -5.242 -12.505 1.00 82.44 107 LEU A C 1
ATOM 829 O O . LEU A 1 107 ? 14.603 -5.485 -11.619 1.00 82.44 107 LEU A O 1
ATOM 833 N N . PRO A 1 108 ? 13.988 -5.608 -13.784 1.00 79.56 108 PRO A N 1
ATOM 834 C CA . PRO A 1 108 ? 15.235 -6.221 -14.223 1.00 79.56 108 PRO A CA 1
ATOM 835 C C . PRO A 1 108 ? 16.376 -5.194 -14.237 1.00 79.56 108 PRO A C 1
ATOM 837 O O . PRO A 1 108 ? 16.179 -4.032 -14.590 1.00 79.56 108 PRO A O 1
ATOM 840 N N . GLY A 1 109 ? 17.586 -5.631 -13.891 1.00 74.81 109 GLY A N 1
ATOM 841 C CA . GLY A 1 109 ? 18.800 -4.817 -13.952 1.00 74.81 109 GLY A CA 1
ATOM 842 C C . GLY A 1 109 ? 20.052 -5.674 -13.763 1.00 74.81 109 GLY A C 1
ATOM 843 O O . GLY A 1 109 ? 20.002 -6.675 -13.049 1.00 74.81 109 GLY A O 1
ATOM 844 N N . THR A 1 110 ? 21.136 -5.306 -14.449 1.00 45.16 110 THR A N 1
ATOM 845 C CA . THR A 1 110 ? 22.495 -5.859 -14.270 1.00 45.16 110 THR A CA 1
ATOM 846 C C . THR A 1 110 ? 23.123 -5.436 -12.956 1.00 45.16 110 THR A C 1
ATOM 848 O O . THR A 1 110 ? 22.959 -4.245 -12.604 1.00 45.16 110 THR A O 1
#

Organism: NCBI:txid2760088

Radius of gyration: 14.62 Å; chains: 1; bounding box: 46×19×38 Å

Sequence (110 aa):
YEIEDEVRDVLSDIVPDNPNKPYDMHEVISGIIDVDSFYEIHKDYAESIIVGFARLGGRSVGIVANQPMAFAGVLGVNSSKKAARFVRFCDCFNIPLLVLVDVPGFLPGT

Secondary structure (DSSP, 8-state):
--------GGGTT-S-SSTTS---HHHHHHHHSPTT--EEESTTSSTTEEEEEEEETTEEEEEEEE-TTTGGG-B-HHHHHHHHHHHHHHHHTT--EEEE-----BPP--